Protein AF-A0A945NHG5-F1 (afdb_monomer_lite)

Foldseek 3Di:
DWDCLALLNLVQVLQADADPVVNVVSVVVSVVCVVVCVHVHNTDDDHPPGGHHHPDPDDDDPVGD

Radius of gyration: 15.22 Å; chains: 1; bounding box: 48×21×34 Å

pLDDT: mean 88.77, std 11.39, range [44.16, 97.81]

Sequence (65 aa):
MPNKSSLSAAACSVLREPSVAGKISLTQEIAEQWYDGSISELGSSLPPDRPAHPPQPELLPPRDM

Secondary structure (DSSP, 8-state):
---TTSHHHHHHHHHH--SHHHHHHHHHHHHHHHHTTSS-----PPPPSSPPPPSS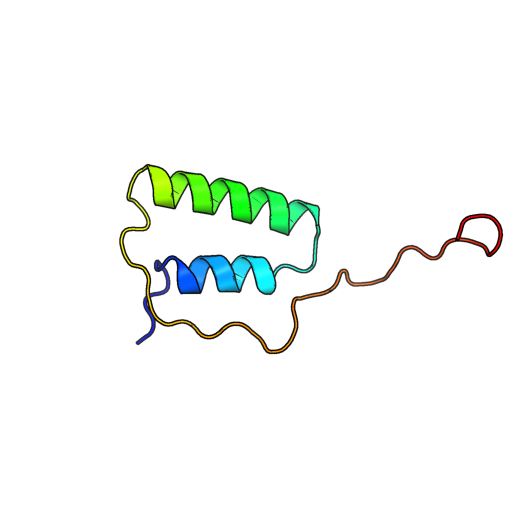-----TT--

Structure (mmCIF, N/CA/C/O backbone):
data_AF-A0A945NHG5-F1
#
_entry.id   AF-A0A945NHG5-F1
#
loop_
_atom_site.group_PDB
_atom_site.id
_atom_site.type_symbol
_atom_site.label_atom_id
_atom_site.label_alt_id
_atom_site.label_comp_id
_atom_site.label_asym_id
_atom_site.label_entity_id
_atom_site.label_seq_id
_atom_site.pdbx_PDB_ins_code
_atom_site.Cartn_x
_atom_site.Cartn_y
_atom_site.Cartn_z
_atom_site.occupancy
_atom_site.B_iso_or_equiv
_atom_site.auth_seq_id
_atom_site.auth_comp_id
_atom_site.auth_asym_id
_atom_site.auth_a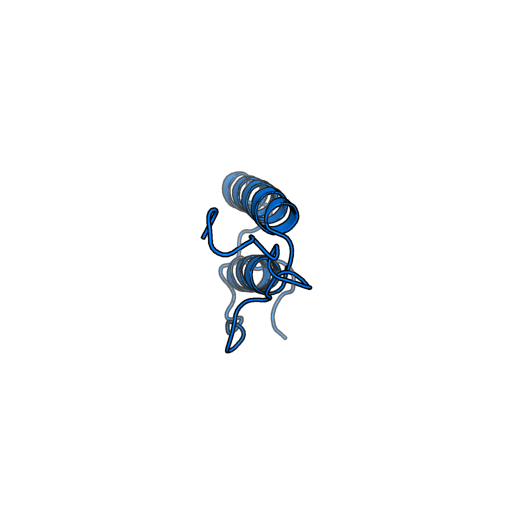tom_id
_atom_site.pdbx_PDB_model_num
ATOM 1 N N . MET A 1 1 ? -23.025 -2.050 -0.377 1.00 44.16 1 MET A N 1
ATOM 2 C CA . MET A 1 1 ? -22.112 -1.424 -1.358 1.00 44.16 1 MET A CA 1
ATOM 3 C C . MET A 1 1 ? -20.756 -1.297 -0.685 1.00 44.16 1 MET A C 1
ATOM 5 O O . MET A 1 1 ? -20.758 -0.887 0.469 1.00 44.16 1 MET A O 1
ATOM 9 N N . PRO A 1 2 ? -19.635 -1.706 -1.301 1.00 50.41 2 PRO A N 1
ATOM 10 C CA . PRO A 1 2 ? -18.325 -1.530 -0.681 1.00 50.41 2 PRO A CA 1
ATOM 11 C C . PRO A 1 2 ? -18.058 -0.032 -0.490 1.00 50.41 2 PRO A C 1
ATOM 13 O O . PRO A 1 2 ? -18.147 0.747 -1.439 1.00 50.41 2 PRO A O 1
ATOM 16 N N . ASN A 1 3 ? -17.792 0.374 0.751 1.00 55.09 3 ASN A N 1
ATOM 17 C CA . ASN A 1 3 ? -17.475 1.759 1.074 1.00 55.09 3 ASN A CA 1
ATOM 18 C C . ASN A 1 3 ? -16.134 2.115 0.432 1.00 55.09 3 ASN A C 1
ATOM 20 O O . ASN A 1 3 ? -15.103 1.503 0.728 1.00 55.09 3 ASN A O 1
ATOM 24 N N . LYS A 1 4 ? -16.164 3.118 -0.451 1.00 58.81 4 LYS A N 1
ATOM 25 C CA . LYS A 1 4 ? -15.001 3.593 -1.212 1.00 58.81 4 LYS A CA 1
ATOM 26 C C . LYS A 1 4 ? -13.898 4.185 -0.313 1.00 58.81 4 LYS A C 1
ATOM 28 O O . LYS A 1 4 ? -12.788 4.365 -0.789 1.00 58.81 4 LYS A O 1
ATOM 33 N N . SER A 1 5 ? -14.194 4.433 0.966 1.00 79.94 5 SER A N 1
ATOM 34 C CA . SER A 1 5 ? -13.303 5.000 1.990 1.00 79.94 5 SER A CA 1
ATOM 35 C C . SER A 1 5 ? -12.818 3.986 3.042 1.00 79.94 5 SER A C 1
ATOM 37 O O . SER A 1 5 ? -12.489 4.377 4.155 1.00 79.94 5 SER A O 1
ATOM 39 N N . SER A 1 6 ? -12.840 2.681 2.751 1.00 94.19 6 SER A N 1
ATOM 40 C CA . SER A 1 6 ? -12.365 1.648 3.690 1.00 94.19 6 SER A CA 1
ATOM 41 C C . SER A 1 6 ? -10.906 1.255 3.449 1.00 94.19 6 SER A C 1
ATOM 43 O O . SER A 1 6 ? -10.419 1.356 2.322 1.00 94.19 6 SER A O 1
ATOM 45 N N . LEU A 1 7 ? -10.224 0.734 4.475 1.00 94.88 7 LEU A N 1
ATOM 46 C CA . LEU A 1 7 ? -8.814 0.335 4.402 1.00 94.88 7 LEU A CA 1
ATOM 47 C C . LEU A 1 7 ? -8.569 -0.725 3.322 1.00 94.88 7 LEU A C 1
ATOM 49 O O . LEU A 1 7 ? -7.622 -0.620 2.551 1.00 94.88 7 LEU A O 1
ATOM 53 N N . SER A 1 8 ? -9.451 -1.721 3.208 1.00 96.00 8 SER A N 1
ATOM 54 C CA . SER A 1 8 ? -9.374 -2.734 2.146 1.00 96.00 8 SER A CA 1
ATOM 5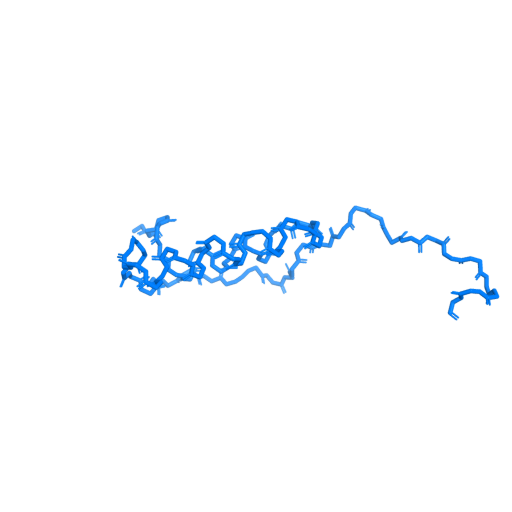5 C C . SER A 1 8 ? -9.573 -2.137 0.750 1.00 96.00 8 SER A C 1
ATOM 57 O O . SER A 1 8 ? -8.891 -2.547 -0.189 1.00 96.00 8 SER A O 1
ATOM 59 N N . ALA A 1 9 ? -10.470 -1.157 0.585 1.00 94.44 9 ALA A N 1
ATOM 60 C CA . ALA A 1 9 ? -10.655 -0.464 -0.692 1.00 94.44 9 ALA A CA 1
ATOM 61 C C . ALA A 1 9 ? -9.423 0.381 -1.059 1.00 94.44 9 ALA A C 1
ATOM 63 O O . ALA A 1 9 ? -8.995 0.366 -2.214 1.00 94.44 9 ALA A O 1
ATOM 64 N N . ALA A 1 10 ? -8.829 1.053 -0.072 1.00 94.50 10 ALA A N 1
ATOM 65 C CA . ALA A 1 10 ? -7.603 1.825 -0.217 1.00 94.50 10 ALA A CA 1
ATOM 66 C C . ALA A 1 10 ? -6.398 0.925 -0.555 1.00 94.50 10 ALA A C 1
ATOM 68 O O . ALA A 1 10 ? -5.677 1.174 -1.513 1.00 94.50 10 ALA A O 1
ATOM 69 N N . ALA A 1 11 ? -6.229 -0.210 0.123 1.00 94.75 11 ALA A N 1
ATOM 70 C CA . ALA A 1 11 ? -5.198 -1.186 -0.235 1.00 94.75 11 ALA A CA 1
ATOM 71 C C . ALA A 1 11 ? -5.378 -1.713 -1.674 1.00 94.75 11 ALA A C 1
ATOM 73 O O . ALA A 1 11 ? -4.410 -1.880 -2.419 1.00 94.75 11 ALA A O 1
ATOM 74 N N . CYS A 1 12 ? -6.624 -1.924 -2.108 1.00 95.31 12 CYS A N 1
ATOM 75 C CA . CYS A 1 12 ? -6.914 -2.320 -3.483 1.00 95.31 12 CYS A CA 1
ATOM 76 C C . CYS A 1 12 ? -6.557 -1.239 -4.515 1.00 95.31 12 CYS A C 1
ATOM 78 O O . CYS A 1 12 ? -6.264 -1.602 -5.655 1.00 95.31 12 CYS A O 1
ATOM 80 N N . SER A 1 13 ? -6.579 0.055 -4.169 1.00 94.56 13 SER A N 1
ATOM 81 C CA . SER A 1 13 ? -6.140 1.109 -5.093 1.00 94.56 13 SER A CA 1
ATOM 82 C C . SER A 1 13 ? -4.624 1.067 -5.294 1.00 94.56 13 SER A C 1
ATOM 84 O O . SER A 1 13 ? -4.179 1.108 -6.438 1.00 94.56 13 SER A O 1
ATOM 86 N N . VAL A 1 14 ? -3.844 0.831 -4.230 1.00 95.06 14 VAL A N 1
ATOM 87 C CA . VAL A 1 14 ? -2.383 0.625 -4.316 1.00 95.06 14 VAL A CA 1
ATOM 88 C C . VAL A 1 14 ? -2.044 -0.553 -5.229 1.00 95.06 14 VAL A C 1
ATOM 90 O O . VAL A 1 14 ? -1.165 -0.454 -6.083 1.00 95.06 14 VAL A O 1
ATOM 93 N N . LEU A 1 15 ? -2.765 -1.671 -5.104 1.00 95.12 15 LEU A N 1
ATOM 94 C CA . LEU A 1 15 ? -2.545 -2.838 -5.964 1.00 95.12 15 LEU A CA 1
ATOM 95 C C . LEU A 1 15 ? -2.879 -2.572 -7.437 1.00 95.12 15 LEU A C 1
ATOM 97 O O . LEU A 1 15 ? -2.344 -3.259 -8.303 1.00 95.12 15 LEU A O 1
ATOM 101 N N . ARG A 1 16 ? -3.756 -1.608 -7.732 1.00 95.12 16 ARG A N 1
ATOM 102 C CA . ARG A 1 16 ? -4.154 -1.231 -9.099 1.00 95.12 16 ARG A CA 1
ATOM 103 C C . ARG A 1 16 ? -3.280 -0.140 -9.710 1.00 95.12 16 ARG A C 1
ATOM 105 O O . ARG A 1 16 ? -3.358 0.058 -10.918 1.00 95.12 16 ARG A O 1
ATOM 112 N N . GLU A 1 17 ? -2.466 0.542 -8.915 1.00 94.69 17 GLU A N 1
ATOM 113 C CA . GLU A 1 17 ? -1.537 1.559 -9.398 1.00 94.69 17 GLU A CA 1
ATOM 114 C C . GLU A 1 17 ? -0.363 0.884 -10.126 1.00 94.69 17 GLU A C 1
ATOM 116 O O . GLU A 1 17 ? 0.302 0.040 -9.532 1.00 94.69 17 GLU A O 1
ATOM 121 N N . PRO A 1 18 ? -0.094 1.175 -11.410 1.00 92.12 18 PRO A N 1
ATOM 122 C CA . PRO A 1 18 ? 0.985 0.517 -12.148 1.00 92.12 18 PRO A CA 1
ATOM 123 C C . PRO A 1 18 ? 2.377 1.057 -11.799 1.00 92.12 18 PRO A C 1
ATOM 125 O O . PRO A 1 18 ? 3.356 0.311 -11.881 1.00 92.12 18 PRO A O 1
ATOM 128 N N . SER A 1 19 ? 2.499 2.333 -11.422 1.00 91.50 19 SER A N 1
ATOM 129 C CA . SER A 1 19 ? 3.799 2.971 -11.202 1.00 91.50 19 SER A CA 1
ATOM 130 C C . SER A 1 19 ? 4.354 2.700 -9.801 1.00 91.50 19 SER A C 1
ATOM 132 O O . SER A 1 19 ? 3.626 2.676 -8.811 1.00 91.50 19 SER A O 1
ATOM 134 N N . VAL A 1 20 ? 5.674 2.525 -9.687 1.00 89.31 20 VAL A N 1
ATOM 135 C CA . VAL A 1 20 ? 6.327 2.347 -8.375 1.00 89.31 20 VAL A CA 1
ATOM 136 C C . VAL A 1 20 ? 6.175 3.609 -7.522 1.00 89.31 20 VAL A C 1
ATOM 138 O O . VAL A 1 20 ? 5.812 3.516 -6.354 1.00 89.31 20 VAL A O 1
ATOM 141 N N . ALA A 1 21 ? 6.396 4.785 -8.117 1.00 92.44 21 ALA A N 1
ATOM 142 C CA . ALA A 1 21 ? 6.243 6.063 -7.427 1.00 92.44 21 ALA A CA 1
ATOM 143 C C . ALA A 1 21 ? 4.802 6.273 -6.933 1.00 92.44 21 ALA A C 1
ATOM 145 O O . ALA A 1 21 ? 4.605 6.589 -5.764 1.00 92.44 21 ALA A O 1
ATOM 146 N N . GLY A 1 22 ? 3.801 6.000 -7.777 1.00 94.12 22 GLY A N 1
ATOM 147 C CA . GLY A 1 22 ? 2.394 6.090 -7.393 1.00 94.12 22 GLY A CA 1
ATOM 148 C C . GLY A 1 22 ? 2.031 5.127 -6.264 1.00 94.12 22 GLY A C 1
ATOM 149 O O . GLY A 1 22 ? 1.346 5.528 -5.327 1.00 94.12 22 GLY A O 1
ATOM 150 N N . LYS A 1 23 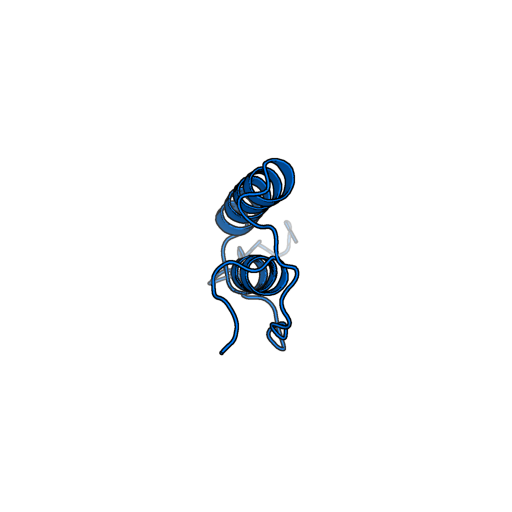? 2.547 3.887 -6.281 1.00 93.44 23 LYS A N 1
ATOM 151 C CA . LYS A 1 23 ? 2.355 2.932 -5.173 1.00 93.44 23 LYS A CA 1
ATOM 152 C C . LYS A 1 23 ? 2.892 3.477 -3.853 1.00 93.44 23 LYS A C 1
ATOM 154 O O . LYS A 1 23 ? 2.218 3.349 -2.833 1.00 93.44 23 LYS A O 1
ATOM 159 N N . ILE A 1 24 ? 4.085 4.073 -3.866 1.00 96.12 24 ILE A N 1
ATOM 160 C CA . ILE A 1 24 ? 4.707 4.652 -2.668 1.00 96.12 24 ILE A CA 1
ATOM 161 C C . ILE A 1 24 ? 3.870 5.826 -2.157 1.00 96.12 24 ILE A C 1
ATOM 163 O O . ILE A 1 24 ? 3.494 5.822 -0.986 1.00 96.12 24 ILE A O 1
ATOM 167 N N . SER A 1 25 ? 3.528 6.776 -3.032 1.00 97.12 25 SER A N 1
ATOM 168 C CA . SER A 1 25 ? 2.725 7.948 -2.670 1.00 97.12 25 SER A CA 1
ATOM 169 C C . SER A 1 25 ? 1.363 7.555 -2.098 1.00 97.12 25 SER A C 1
ATOM 171 O O . SER A 1 25 ? 1.017 8.001 -1.009 1.00 97.12 25 SER A O 1
ATOM 173 N N . LEU A 1 26 ? 0.633 6.652 -2.764 1.00 96.00 26 LEU A N 1
ATOM 174 C CA . LEU A 1 26 ? -0.660 6.170 -2.272 1.00 96.00 26 LEU A CA 1
ATOM 175 C C . LEU A 1 26 ? -0.527 5.453 -0.928 1.00 96.00 26 LEU A C 1
ATOM 177 O O . LEU A 1 26 ? -1.347 5.656 -0.042 1.00 96.00 26 LEU A O 1
ATOM 181 N N . THR A 1 27 ? 0.501 4.621 -0.754 1.00 95.94 27 THR A N 1
ATOM 182 C CA . THR A 1 27 ? 0.700 3.898 0.510 1.00 95.94 27 THR A CA 1
ATOM 183 C C . THR A 1 27 ? 0.935 4.861 1.671 1.00 95.94 27 THR A C 1
ATOM 185 O O . THR A 1 27 ? 0.380 4.653 2.746 1.00 95.94 27 THR A O 1
ATOM 188 N N . GLN A 1 28 ? 1.734 5.911 1.461 1.00 97.81 28 GLN A N 1
ATOM 189 C CA . GLN A 1 28 ? 1.989 6.934 2.477 1.00 97.81 28 GLN A CA 1
ATOM 190 C C . GLN A 1 28 ? 0.711 7.702 2.825 1.00 97.81 28 GLN A C 1
ATOM 192 O O . GLN A 1 28 ? 0.359 7.787 3.997 1.00 97.81 28 GLN A O 1
ATOM 197 N N . GLU A 1 29 ? -0.025 8.162 1.813 1.00 96.44 29 GLU A N 1
ATOM 198 C CA . GLU A 1 29 ? -1.281 8.895 1.997 1.00 96.44 29 GLU A CA 1
ATOM 199 C C . GLU A 1 29 ? -2.325 8.060 2.760 1.00 96.44 29 GLU A C 1
ATOM 201 O O . GLU A 1 29 ? -2.963 8.533 3.698 1.00 96.44 29 GLU A O 1
ATOM 206 N N . ILE A 1 30 ? -2.468 6.781 2.405 1.00 95.62 30 ILE A N 1
ATOM 207 C CA . ILE A 1 30 ? -3.402 5.861 3.065 1.00 95.62 30 ILE A CA 1
ATOM 208 C C . ILE A 1 30 ? -2.967 5.576 4.505 1.00 95.62 30 ILE A C 1
ATOM 210 O O . ILE A 1 30 ? -3.816 5.464 5.387 1.00 95.62 30 ILE A O 1
ATOM 214 N N . ALA A 1 31 ? -1.662 5.448 4.756 1.00 95.94 31 ALA A N 1
ATOM 215 C CA . ALA A 1 31 ? -1.143 5.230 6.101 1.00 95.94 31 ALA A CA 1
ATOM 216 C C . ALA A 1 31 ? -1.422 6.431 7.016 1.00 95.94 31 ALA A C 1
ATOM 218 O O . ALA A 1 31 ? -1.823 6.229 8.161 1.00 95.94 31 ALA A O 1
ATOM 219 N N . GLU A 1 32 ? -1.269 7.657 6.509 1.00 96.75 32 GLU A N 1
ATOM 220 C CA . GLU A 1 32 ? -1.622 8.883 7.233 1.00 96.75 32 GLU A CA 1
ATOM 221 C C . GLU A 1 32 ? -3.123 8.938 7.539 1.00 96.75 32 GLU A C 1
ATOM 223 O O . GLU A 1 32 ? -3.497 9.089 8.700 1.00 96.75 32 GLU A O 1
ATOM 228 N N . GLN A 1 33 ? -3.974 8.695 6.536 1.00 94.56 33 GLN A N 1
ATOM 229 C CA . GLN A 1 33 ? -5.433 8.680 6.709 1.00 94.56 33 GLN A CA 1
ATOM 230 C C . GLN A 1 33 ? -5.921 7.571 7.653 1.00 94.56 33 GLN A C 1
ATOM 232 O O . GLN A 1 33 ? -6.953 7.700 8.307 1.00 94.56 33 GLN A O 1
ATOM 237 N N . TRP A 1 34 ? -5.225 6.436 7.710 1.00 94.62 34 TRP A N 1
ATOM 238 C CA . TRP A 1 34 ? -5.530 5.387 8.682 1.00 94.62 34 TRP A CA 1
ATOM 239 C C . TRP A 1 34 ? -5.097 5.795 10.091 1.00 94.62 34 TRP A C 1
ATOM 241 O O . TRP A 1 34 ? -5.814 5.558 11.061 1.00 94.62 34 TRP A O 1
ATOM 251 N N . TYR A 1 35 ? -3.925 6.419 10.208 1.00 96.31 35 TYR A N 1
ATOM 252 C CA . TYR A 1 35 ? -3.373 6.855 11.484 1.00 96.31 35 TYR A CA 1
ATOM 253 C C . TYR A 1 35 ? -4.198 7.974 12.133 1.00 96.31 35 TYR A C 1
ATOM 255 O O . TYR A 1 35 ? -4.419 7.941 13.3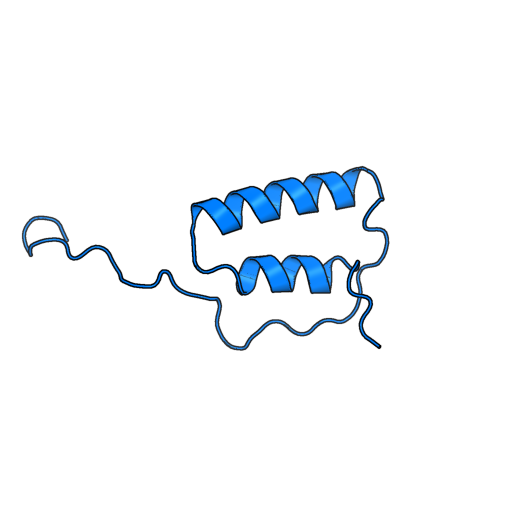43 1.00 96.31 35 TYR A O 1
ATOM 263 N N . ASP A 1 36 ? -4.676 8.941 11.347 1.00 95.56 36 ASP A N 1
ATOM 264 C CA . ASP A 1 36 ? -5.498 10.055 11.837 1.00 95.56 36 ASP A CA 1
ATOM 265 C C . ASP A 1 36 ? -6.993 9.704 12.002 1.00 95.56 36 ASP A C 1
ATOM 267 O O . ASP A 1 36 ? -7.762 10.489 12.560 1.00 95.56 36 ASP A O 1
ATOM 271 N N . GLY A 1 37 ? -7.395 8.503 11.571 1.00 93.38 37 GLY A N 1
ATOM 272 C CA . GLY A 1 37 ? -8.760 7.991 11.676 1.00 93.38 37 GLY A CA 1
ATOM 273 C C . GLY A 1 37 ? -9.711 8.451 10.566 1.00 93.38 37 GLY A C 1
ATOM 274 O O . GLY A 1 37 ? -10.902 8.138 10.635 1.00 93.38 37 GLY A O 1
ATOM 275 N N . SER A 1 38 ? -9.220 9.147 9.535 1.00 93.69 38 SER A N 1
ATOM 276 C CA . SER A 1 38 ? -9.987 9.488 8.326 1.00 93.69 38 SER A CA 1
ATOM 277 C C . SER A 1 38 ? -10.482 8.237 7.596 1.00 93.69 38 SER A C 1
ATOM 279 O O . SER A 1 38 ? -11.611 8.201 7.101 1.00 93.69 38 SER A O 1
ATOM 281 N N . ILE A 1 39 ? -9.663 7.182 7.575 1.00 94.12 39 ILE A N 1
ATOM 282 C CA . ILE A 1 39 ? -10.091 5.817 7.270 1.00 94.12 39 ILE A CA 1
ATOM 283 C C . ILE A 1 39 ? -10.268 5.101 8.606 1.00 94.12 39 ILE A C 1
ATOM 285 O O . ILE A 1 39 ? -9.301 4.715 9.250 1.00 94.12 39 ILE A O 1
ATOM 289 N N . SER A 1 40 ? -11.516 4.898 9.011 1.00 93.00 40 SER A N 1
ATOM 290 C CA . SER A 1 40 ? -11.860 4.215 10.266 1.00 93.00 40 SER A CA 1
ATOM 291 C C . SER A 1 40 ? -12.396 2.796 10.059 1.00 93.00 40 SER A C 1
ATOM 293 O O . SER A 1 40 ? -12.425 1.988 10.984 1.00 93.00 40 SER A O 1
ATOM 295 N N . GLU A 1 41 ? -12.795 2.468 8.831 1.00 94.94 41 GLU A N 1
ATOM 296 C CA . GLU A 1 41 ? -13.442 1.204 8.488 1.00 94.94 41 GLU A CA 1
ATOM 297 C C . GLU A 1 41 ? -12.477 0.260 7.768 1.00 94.94 41 GLU A C 1
ATOM 299 O O . GLU A 1 41 ? -11.833 0.640 6.789 1.00 94.94 41 GLU A O 1
ATOM 304 N N . LEU A 1 42 ? -12.437 -1.012 8.173 1.00 92.44 42 LEU A N 1
ATOM 305 C CA . LEU A 1 42 ? -11.627 -2.032 7.491 1.00 92.44 42 LEU A CA 1
ATOM 306 C C . LEU A 1 42 ? -12.179 -2.364 6.092 1.00 92.44 42 LEU A C 1
ATOM 308 O O . LEU A 1 42 ? -11.429 -2.489 5.121 1.00 92.44 42 LEU A O 1
ATOM 312 N N . GLY A 1 43 ? -13.504 -2.465 5.960 1.00 93.81 43 GLY A N 1
ATOM 313 C CA . GLY A 1 43 ? -14.182 -2.873 4.725 1.00 93.81 43 GLY A CA 1
ATOM 314 C C . GLY A 1 43 ? -13.977 -4.347 4.351 1.00 93.81 43 GLY A C 1
ATOM 315 O O . GLY A 1 43 ? -13.438 -5.137 5.119 1.00 93.81 43 GLY A O 1
ATOM 316 N N . SER A 1 44 ? -14.436 -4.720 3.155 1.00 94.81 44 SER A N 1
ATOM 317 C CA . SER A 1 44 ? -14.432 -6.105 2.653 1.00 94.81 44 SER A CA 1
ATOM 318 C C . SER A 1 44 ? -14.060 -6.213 1.169 1.00 94.81 44 SER A C 1
ATOM 320 O O . SER A 1 44 ? -14.473 -7.145 0.477 1.00 94.81 44 SER A O 1
ATOM 322 N N . SER A 1 45 ? -13.306 -5.241 0.651 1.00 93.81 45 SER A N 1
ATOM 323 C CA . SER A 1 45 ? -12.901 -5.239 -0.757 1.00 93.81 45 SER A CA 1
ATOM 324 C C . SER A 1 45 ? -11.962 -6.405 -1.056 1.00 93.81 45 SER A C 1
ATOM 326 O O . SER A 1 45 ? -10.993 -6.632 -0.333 1.00 93.81 45 SER A O 1
ATOM 328 N N . LEU A 1 46 ? -12.239 -7.124 -2.144 1.00 93.31 46 LEU A N 1
ATOM 329 C CA . LEU A 1 46 ? -11.381 -8.205 -2.611 1.00 93.31 46 LEU A CA 1
ATOM 330 C C . LEU A 1 46 ? -10.227 -7.639 -3.450 1.00 93.31 46 LEU A C 1
ATOM 332 O O . LEU A 1 46 ? -10.472 -6.803 -4.331 1.00 93.31 46 LEU A O 1
ATOM 336 N N . PRO A 1 47 ? -8.987 -8.102 -3.216 1.00 92.44 47 PRO A N 1
ATOM 337 C CA . PRO A 1 47 ? -7.854 -7.705 -4.035 1.00 92.44 47 PRO A CA 1
ATOM 338 C C . PRO A 1 47 ? -8.052 -8.166 -5.489 1.00 92.44 47 PRO A C 1
ATOM 340 O O . PRO A 1 47 ? -8.734 -9.164 -5.739 1.00 92.44 47 PRO A O 1
ATOM 343 N N . PRO A 1 48 ? -7.473 -7.451 -6.471 1.00 92.62 48 PRO A N 1
ATOM 344 C CA . PRO A 1 48 ? -7.402 -7.958 -7.835 1.00 92.62 48 PRO A CA 1
ATOM 345 C C . PRO A 1 48 ? -6.566 -9.247 -7.885 1.00 92.62 48 PRO A C 1
ATOM 347 O O . PRO A 1 48 ? -5.661 -9.436 -7.075 1.00 92.62 48 PRO A O 1
ATOM 350 N N . ASP A 1 49 ? -6.831 -10.098 -8.877 1.00 93.81 49 ASP A N 1
ATOM 351 C CA . ASP A 1 49 ? -6.117 -11.373 -9.071 1.00 93.81 49 ASP A CA 1
ATOM 352 C C . ASP A 1 49 ? -4.601 -11.177 -9.284 1.00 93.81 49 ASP A C 1
ATOM 354 O O . ASP A 1 49 ? -3.771 -11.979 -8.852 1.00 93.81 49 ASP A O 1
ATOM 358 N N . ARG A 1 50 ? -4.221 -10.054 -9.910 1.00 89.62 50 ARG A N 1
ATOM 359 C CA . ARG A 1 50 ? -2.832 -9.622 -10.092 1.00 89.62 50 ARG A CA 1
ATOM 360 C C . ARG A 1 50 ? -2.687 -8.126 -9.796 1.00 89.62 50 ARG A C 1
ATOM 362 O O . ARG A 1 50 ? -3.571 -7.354 -10.180 1.00 8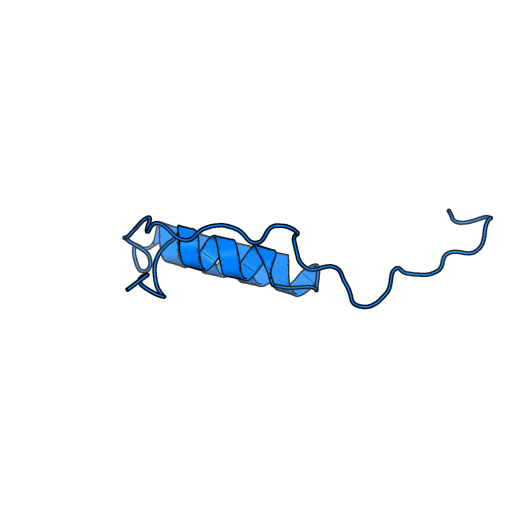9.62 50 ARG A O 1
ATOM 369 N N . PRO A 1 51 ? -1.579 -7.695 -9.166 1.00 91.00 51 PRO A N 1
ATOM 370 C CA . PRO A 1 51 ? -1.235 -6.283 -9.084 1.00 91.00 51 PRO A CA 1
ATOM 371 C C . PRO A 1 51 ? -1.006 -5.678 -10.472 1.00 91.00 51 PRO A C 1
ATOM 373 O O . PRO A 1 51 ? -0.596 -6.367 -11.406 1.00 91.00 51 PRO A O 1
ATOM 376 N N . ALA A 1 52 ? -1.208 -4.372 -10.596 1.00 90.81 52 ALA A N 1
ATOM 377 C CA . ALA A 1 52 ? -0.851 -3.642 -11.796 1.00 90.81 52 ALA A CA 1
ATOM 378 C C . ALA A 1 52 ? 0.675 -3.588 -11.965 1.00 90.81 52 ALA A C 1
ATOM 380 O O . ALA A 1 52 ? 1.437 -3.351 -11.013 1.00 90.81 52 ALA A O 1
ATOM 381 N N . HIS A 1 53 ? 1.101 -3.808 -13.205 1.00 83.19 53 HIS A N 1
ATOM 382 C CA . HIS A 1 53 ? 2.491 -3.734 -13.626 1.00 83.19 53 HIS A CA 1
ATOM 383 C C . HIS A 1 53 ? 2.773 -2.383 -14.292 1.00 83.19 53 HIS A C 1
ATOM 385 O O . HIS A 1 53 ? 1.876 -1.828 -14.934 1.00 83.19 53 HIS A O 1
ATOM 391 N N . PRO A 1 54 ? 4.012 -1.872 -14.192 1.00 81.94 54 PRO A N 1
ATOM 392 C CA . PRO A 1 54 ? 4.459 -0.776 -15.036 1.00 81.94 54 PRO A CA 1
ATOM 393 C C . PRO A 1 54 ? 4.222 -1.105 -16.519 1.00 81.94 54 PRO A C 1
ATOM 395 O O . PRO A 1 54 ? 4.337 -2.272 -16.905 1.00 81.94 54 PRO A O 1
ATOM 398 N N . PRO A 1 55 ? 3.912 -0.101 -17.357 1.00 77.69 55 PRO A N 1
ATOM 399 C CA . PRO A 1 55 ? 3.527 -0.308 -18.754 1.00 77.69 55 PRO A CA 1
ATOM 400 C C . PRO A 1 55 ? 4.588 -1.038 -19.588 1.00 77.69 55 PRO A C 1
ATOM 402 O O . PRO A 1 55 ? 4.234 -1.721 -20.546 1.00 77.69 55 PRO A O 1
ATOM 405 N N . GLN A 1 56 ? 5.870 -0.938 -19.225 1.00 75.06 56 GLN A N 1
ATOM 406 C CA . GLN A 1 56 ? 6.929 -1.731 -19.837 1.00 75.06 56 GLN A CA 1
ATOM 407 C C . GLN A 1 56 ? 8.088 -1.926 -18.847 1.00 75.06 56 GLN A C 1
ATOM 409 O O . GLN A 1 56 ? 8.432 -0.975 -18.139 1.00 75.06 56 GLN A O 1
ATOM 414 N N . PRO A 1 57 ? 8.690 -3.127 -18.764 1.00 72.50 57 PRO A N 1
ATOM 415 C CA . PRO A 1 57 ? 9.957 -3.292 -18.064 1.00 72.50 57 PRO A CA 1
ATOM 416 C C . PRO A 1 57 ? 11.048 -2.486 -18.774 1.00 72.50 57 PRO A C 1
ATOM 418 O O . PRO A 1 57 ? 11.056 -2.386 -20.004 1.00 72.50 57 PRO A O 1
ATOM 421 N N . GLU A 1 58 ? 11.977 -1.929 -18.003 1.00 78.25 58 GLU A N 1
ATOM 422 C CA . GLU A 1 58 ? 13.188 -1.347 -18.570 1.00 78.25 58 GLU A CA 1
ATOM 423 C C . GLU A 1 58 ? 13.974 -2.458 -19.277 1.00 78.25 58 GLU A C 1
ATOM 425 O O . GLU A 1 58 ? 14.299 -3.487 -18.682 1.00 78.25 58 GLU A O 1
ATOM 430 N N . LEU A 1 59 ? 14.209 -2.292 -20.580 1.00 84.00 59 LEU A N 1
ATOM 431 C CA . LEU A 1 59 ? 14.984 -3.251 -21.358 1.00 84.00 59 LEU A CA 1
ATOM 432 C C . LEU A 1 59 ? 16.466 -2.991 -21.107 1.00 84.00 59 LEU A C 1
ATOM 434 O O . LEU A 1 59 ? 17.045 -2.063 -21.671 1.00 84.00 59 LEU A O 1
ATOM 438 N N . LEU A 1 60 ? 17.070 -3.828 -20.271 1.00 83.12 60 LEU A N 1
ATOM 439 C CA . LEU A 1 60 ? 18.504 -3.812 -20.020 1.00 83.12 60 LEU A CA 1
ATOM 440 C C . LEU A 1 60 ? 19.217 -4.666 -21.084 1.00 83.12 60 LEU A C 1
ATOM 442 O O . LEU A 1 60 ? 18.718 -5.733 -21.460 1.00 83.12 60 LEU A O 1
ATOM 446 N N . PRO A 1 61 ? 20.364 -4.224 -21.631 1.00 90.12 61 PRO A N 1
ATOM 447 C CA . PRO A 1 61 ? 21.162 -5.075 -22.506 1.00 90.12 61 PRO A CA 1
ATOM 448 C C . PRO A 1 61 ? 21.673 -6.301 -21.723 1.00 90.12 61 PRO A C 1
ATOM 450 O O . PRO A 1 61 ? 21.829 -6.221 -20.509 1.00 90.12 61 PRO A O 1
ATOM 453 N N . PRO A 1 62 ? 22.028 -7.420 -22.385 1.00 86.94 62 PRO A N 1
ATOM 454 C CA . PRO A 1 62 ? 22.418 -8.663 -21.700 1.00 86.94 62 PRO A CA 1
ATOM 455 C C . PRO A 1 62 ? 23.576 -8.546 -20.697 1.00 86.94 62 PRO A C 1
ATOM 457 O O . PRO A 1 62 ? 23.732 -9.411 -19.847 1.00 86.94 62 PRO A O 1
ATOM 460 N N . ARG A 1 63 ? 24.407 -7.506 -20.816 1.00 90.69 63 ARG A N 1
ATOM 461 C CA . ARG A 1 63 ? 25.506 -7.212 -19.883 1.00 90.69 63 ARG A CA 1
ATOM 462 C C . ARG A 1 63 ? 25.060 -6.545 -18.575 1.00 90.69 63 ARG A C 1
ATOM 464 O O . ARG A 1 63 ? 25.847 -6.536 -17.640 1.00 90.69 63 ARG A O 1
ATOM 471 N N . ASP A 1 64 ? 23.845 -6.001 -18.545 1.00 82.75 64 ASP A N 1
ATOM 472 C CA . ASP A 1 64 ? 23.285 -5.204 -17.448 1.00 82.75 64 ASP A CA 1
ATOM 473 C C . ASP A 1 64 ? 22.023 -5.865 -16.833 1.00 82.75 64 ASP A C 1
ATOM 475 O O . ASP A 1 64 ? 21.351 -5.232 -16.024 1.00 82.75 64 ASP A O 1
ATOM 479 N N . MET A 1 65 ? 21.685 -7.106 -17.229 1.00 67.44 65 MET A N 1
ATOM 480 C CA . MET A 1 65 ? 20.661 -7.953 -16.578 1.00 67.44 65 MET A CA 1
ATOM 481 C C . MET A 1 65 ? 21.141 -8.510 -15.237 1.00 67.44 65 MET A C 1
ATOM 483 O O . MET A 1 65 ? 22.340 -8.859 -15.140 1.00 67.44 65 MET A O 1
#